Protein AF-A0ABC8SS95-F1 (afdb_monomer_lite)

InterPro domains:
  IPR004871 RSE1/DDB1/CPSF1, C-terminal [PF03178] (1-60)
  IPR050358 RSE1/DDB1/CPSF1 [PTHR10644] (1-82)

Secondary structure (DSSP, 8-state):
-------PPPS-HHHHHHHHHHHHHHHHHS--TTS--HHHHHTSSS---S---HHHHTTGGGS-HHHHHHHHHHTTS-HHHHHHHHHHHHTTT-

Organism: NCBI:txid185542

Structure (mmCIF, N/CA/C/O backbone):
data_AF-A0ABC8SS95-F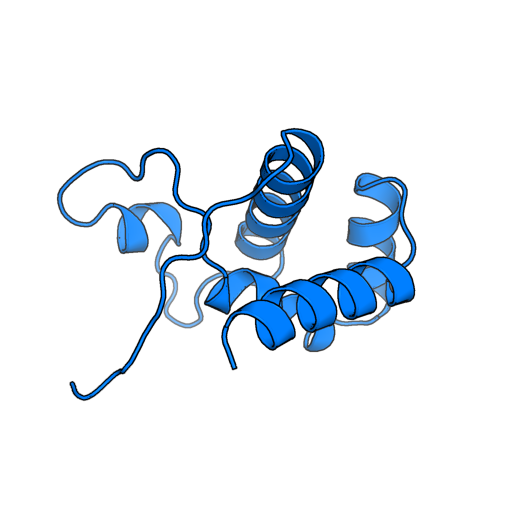1
#
_entry.id   AF-A0ABC8SS95-F1
#
loop_
_atom_site.group_PDB
_atom_site.id
_atom_site.type_symbol
_atom_site.label_atom_id
_atom_site.label_alt_id
_atom_site.label_comp_id
_atom_site.label_asym_id
_atom_site.label_entity_id
_atom_site.label_seq_id
_atom_site.pdbx_PDB_ins_code
_atom_site.Cartn_x
_atom_site.Cartn_y
_atom_site.Cartn_z
_atom_site.occupancy
_atom_site.B_iso_or_equiv
_atom_site.auth_seq_id
_atom_site.auth_comp_id
_atom_site.auth_asym_id
_atom_site.auth_atom_id
_atom_site.pdbx_PDB_model_num
ATOM 1 N N . MET A 1 1 ? 20.907 7.288 -5.977 1.00 74.75 1 MET A N 1
ATOM 2 C CA . MET A 1 1 ? 21.316 6.325 -4.930 1.00 74.75 1 MET A CA 1
ATOM 3 C C . MET A 1 1 ? 21.787 7.123 -3.728 1.00 74.75 1 MET A C 1
ATOM 5 O O . MET A 1 1 ? 22.467 8.117 -3.935 1.00 74.75 1 MET A O 1
ATOM 9 N N . GLY A 1 2 ? 21.342 6.754 -2.529 1.00 95.75 2 GLY A N 1
ATOM 10 C CA . GLY A 1 2 ? 21.363 7.606 -1.326 1.00 95.75 2 GLY A CA 1
ATOM 11 C C . GLY A 1 2 ? 20.059 7.537 -0.516 1.00 95.75 2 GLY A C 1
ATOM 12 O O . GLY A 1 2 ? 19.842 8.356 0.366 1.00 95.75 2 GLY A O 1
ATOM 13 N N . SER A 1 3 ? 19.175 6.590 -0.847 1.00 94.31 3 SER A N 1
ATOM 14 C CA . SER A 1 3 ? 17.936 6.328 -0.120 1.00 94.31 3 SER A CA 1
ATOM 15 C C . SER A 1 3 ? 18.233 5.701 1.240 1.00 94.31 3 SER A C 1
ATOM 17 O O . SER A 1 3 ? 18.983 4.726 1.315 1.00 94.31 3 SER A O 1
ATOM 19 N N . LEU A 1 4 ? 17.591 6.221 2.281 1.00 93.31 4 LEU A N 1
ATOM 20 C CA . LEU A 1 4 ? 17.425 5.547 3.564 1.00 93.31 4 LEU A CA 1
ATOM 21 C C . LEU A 1 4 ? 16.007 4.982 3.597 1.00 93.31 4 LEU A C 1
ATOM 23 O O . LEU A 1 4 ? 15.057 5.704 3.312 1.00 93.31 4 LEU A O 1
ATOM 27 N N . GLY A 1 5 ? 15.885 3.695 3.896 1.00 93.12 5 GLY A N 1
ATOM 28 C CA . GLY A 1 5 ? 14.603 3.005 3.994 1.00 93.12 5 GLY A CA 1
ATOM 29 C C . GLY A 1 5 ? 14.565 2.121 5.232 1.00 93.12 5 GLY A C 1
ATOM 30 O O . GLY A 1 5 ? 15.604 1.847 5.837 1.00 93.12 5 GLY A O 1
ATOM 31 N N . ALA A 1 6 ? 13.369 1.666 5.589 1.00 95.06 6 ALA A N 1
ATOM 32 C CA . ALA A 1 6 ? 13.135 0.794 6.731 1.00 95.06 6 ALA A CA 1
ATOM 33 C C . ALA A 1 6 ? 12.254 -0.393 6.331 1.00 95.06 6 ALA A C 1
ATOM 35 O O . ALA A 1 6 ? 11.415 -0.287 5.439 1.00 95.06 6 ALA A O 1
ATOM 36 N N . LEU A 1 7 ? 12.435 -1.517 7.024 1.00 96.44 7 LEU A N 1
ATOM 37 C CA . LEU A 1 7 ? 11.492 -2.630 7.013 1.00 96.44 7 LEU A CA 1
ATOM 38 C C . LEU A 1 7 ? 10.794 -2.656 8.367 1.00 96.44 7 LEU A C 1
ATOM 40 O O . LEU A 1 7 ? 11.448 -2.816 9.398 1.00 96.44 7 LEU A O 1
ATOM 44 N N . LEU A 1 8 ? 9.475 -2.497 8.354 1.00 96.00 8 LEU A N 1
ATOM 45 C CA . LEU A 1 8 ? 8.651 -2.586 9.549 1.00 96.00 8 LEU A CA 1
ATOM 46 C C . LEU A 1 8 ? 7.957 -3.946 9.585 1.00 96.00 8 LEU A C 1
ATOM 48 O O . LEU A 1 8 ? 7.220 -4.302 8.669 1.00 96.00 8 LEU A O 1
ATOM 52 N N . ALA A 1 9 ? 8.168 -4.695 10.664 1.00 96.56 9 ALA A N 1
ATOM 53 C CA . ALA A 1 9 ? 7.430 -5.927 10.900 1.00 96.56 9 ALA A CA 1
ATOM 54 C C . ALA A 1 9 ? 6.010 -5.609 11.391 1.00 96.56 9 ALA A C 1
ATOM 56 O O . ALA A 1 9 ? 5.835 -4.905 12.390 1.00 96.56 9 ALA A O 1
ATOM 57 N N . PHE A 1 10 ? 4.997 -6.159 10.720 1.00 96.31 10 PHE A N 1
ATOM 58 C CA . PHE A 1 10 ? 3.623 -6.095 11.210 1.00 96.31 10 PHE A CA 1
ATOM 59 C C . PHE A 1 10 ? 3.435 -6.987 12.437 1.00 96.31 10 PHE A C 1
ATOM 61 O O . PHE A 1 10 ? 3.966 -8.094 12.518 1.00 96.31 10 PHE A O 1
ATOM 68 N N . THR A 1 11 ? 2.649 -6.498 13.395 1.00 93.56 11 THR A N 1
ATOM 69 C CA . THR A 1 11 ? 2.364 -7.195 14.658 1.00 93.56 11 THR A CA 1
ATOM 70 C C . THR A 1 11 ? 1.064 -7.991 14.624 1.00 93.56 11 THR A C 1
ATOM 72 O O . THR A 1 11 ? 0.816 -8.780 15.531 1.00 93.56 11 THR A O 1
ATOM 75 N N . SER A 1 12 ? 0.222 -7.785 13.609 1.00 96.38 12 SER A N 1
ATOM 76 C CA . SER A 1 12 ? -1.047 -8.490 13.443 1.00 96.38 12 SER A CA 1
ATOM 77 C C . SER A 1 12 ? -1.196 -9.017 12.018 1.00 96.38 12 SER A C 1
ATOM 79 O O . SER A 1 12 ? -0.690 -8.422 11.064 1.00 96.38 12 SER A O 1
ATOM 81 N N . ARG A 1 13 ? -1.897 -10.147 11.875 1.00 96.94 13 ARG A N 1
ATOM 82 C CA . ARG A 1 13 ? -2.228 -10.699 10.558 1.00 96.94 13 ARG A CA 1
ATOM 83 C C . ARG A 1 13 ? -3.199 -9.788 9.806 1.00 96.94 13 ARG A C 1
ATOM 85 O O . ARG A 1 13 ? -3.019 -9.588 8.613 1.00 96.94 13 ARG A O 1
ATOM 92 N N . ASP A 1 14 ? -4.128 -9.171 10.527 1.00 97.06 14 ASP A N 1
ATOM 93 C CA . ASP A 1 14 ? -5.091 -8.219 9.975 1.00 97.06 14 ASP A CA 1
ATOM 94 C C . ASP A 1 14 ? -4.402 -7.014 9.316 1.00 97.06 14 ASP A C 1
ATOM 96 O O . ASP A 1 14 ? -4.870 -6.521 8.293 1.00 97.06 14 ASP A O 1
ATOM 100 N N . ASP A 1 15 ? -3.273 -6.541 9.860 1.00 96.69 15 ASP A N 1
ATOM 101 C CA . ASP A 1 15 ? -2.479 -5.489 9.217 1.00 96.69 15 ASP A CA 1
ATOM 102 C C . ASP A 1 15 ? -1.826 -5.987 7.928 1.00 96.69 15 ASP A C 1
ATOM 104 O O . ASP A 1 15 ? -1.879 -5.287 6.920 1.00 96.69 15 ASP A O 1
ATOM 108 N N . VAL A 1 16 ? -1.257 -7.197 7.936 1.00 97.94 16 VAL A N 1
ATOM 109 C CA . VAL A 1 16 ? -0.677 -7.807 6.729 1.00 97.94 16 VAL A CA 1
ATOM 110 C C . VAL A 1 16 ? -1.734 -7.914 5.638 1.00 97.94 16 VAL A C 1
ATOM 112 O O . VAL A 1 16 ? -1.496 -7.475 4.514 1.00 97.94 16 VAL A O 1
ATOM 115 N N . ASP A 1 17 ? -2.904 -8.459 5.963 1.00 98.06 17 ASP A N 1
ATOM 116 C CA . ASP A 1 17 ? -3.976 -8.647 4.994 1.00 98.06 17 ASP A CA 1
ATOM 117 C C . ASP A 1 17 ? -4.509 -7.283 4.515 1.00 98.06 17 ASP A C 1
ATOM 119 O O . ASP A 1 17 ? -4.630 -7.077 3.310 1.00 98.06 17 ASP A O 1
ATOM 123 N N . PHE A 1 18 ? -4.722 -6.306 5.405 1.00 98.38 18 PHE A N 1
ATOM 124 C CA . PHE A 1 18 ? -5.133 -4.947 5.023 1.00 98.38 18 PHE A CA 1
ATOM 125 C C . PHE A 1 18 ? -4.151 -4.288 4.040 1.00 98.38 18 PHE A C 1
ATOM 127 O O . PHE A 1 18 ? -4.557 -3.830 2.972 1.00 98.38 18 PHE A O 1
ATOM 134 N N . PHE A 1 19 ? -2.859 -4.250 4.378 1.00 98.50 19 PHE A N 1
ATOM 135 C CA . PHE A 1 19 ? -1.850 -3.597 3.543 1.00 98.50 19 PHE A CA 1
ATOM 136 C C . PHE A 1 19 ? -1.616 -4.351 2.227 1.00 98.50 19 PHE A C 1
ATOM 138 O O . PHE A 1 19 ? -1.380 -3.714 1.203 1.00 98.50 19 PHE A O 1
ATOM 145 N N . SER A 1 20 ? -1.751 -5.682 2.222 1.00 98.25 20 SER A N 1
ATOM 146 C CA . SER A 1 20 ? -1.623 -6.488 1.000 1.00 98.25 20 SER A CA 1
ATOM 147 C C . SER A 1 20 ? -2.749 -6.177 0.012 1.00 98.25 20 SER A C 1
ATOM 149 O O . SER A 1 20 ? -2.504 -6.027 -1.186 1.00 98.25 20 SER A O 1
ATOM 151 N N . HIS A 1 21 ? -3.986 -6.042 0.502 1.00 98.38 21 HIS A N 1
ATOM 152 C CA . HIS A 1 21 ? -5.116 -5.673 -0.352 1.00 98.38 21 HIS A CA 1
ATOM 153 C C . HIS A 1 21 ? -5.019 -4.213 -0.808 1.00 98.38 21 HIS A C 1
ATOM 155 O O . HIS A 1 21 ? -5.231 -3.936 -1.987 1.00 98.38 21 HIS A O 1
ATOM 161 N N . LEU A 1 22 ? -4.615 -3.285 0.068 1.00 98.69 22 LEU A N 1
ATOM 162 C CA . LEU A 1 22 ? -4.397 -1.888 -0.319 1.00 98.69 22 LEU A CA 1
ATOM 163 C C . LEU A 1 22 ? -3.350 -1.758 -1.440 1.00 98.69 22 LEU A C 1
ATOM 165 O O . LEU A 1 22 ? -3.594 -1.066 -2.430 1.00 98.69 22 LEU A O 1
ATOM 169 N N . GLU A 1 23 ? -2.217 -2.459 -1.324 1.00 98.69 23 GLU A N 1
ATOM 170 C CA . GLU A 1 23 ? -1.196 -2.518 -2.375 1.00 98.69 23 GLU A CA 1
ATOM 171 C C . GLU A 1 23 ? -1.776 -3.086 -3.678 1.00 98.69 23 GLU A C 1
ATOM 173 O O . GLU A 1 23 ? -1.557 -2.524 -4.752 1.00 98.69 23 GLU A O 1
ATOM 178 N N . MET A 1 24 ? -2.559 -4.167 -3.599 1.00 98.25 24 MET A N 1
ATOM 179 C CA . MET A 1 24 ? -3.214 -4.763 -4.764 1.00 98.25 24 MET A CA 1
ATOM 180 C C . MET A 1 24 ? -4.115 -3.761 -5.501 1.00 98.25 24 MET A C 1
ATOM 182 O O . MET A 1 24 ? -4.026 -3.680 -6.729 1.00 98.25 24 MET A O 1
ATOM 186 N N . HIS A 1 25 ? -4.938 -2.986 -4.787 1.00 98.44 25 HIS A N 1
ATOM 187 C CA . HIS A 1 25 ? -5.777 -1.955 -5.406 1.00 98.44 25 HIS A CA 1
ATOM 188 C C . HIS A 1 25 ? -4.927 -0.856 -6.048 1.00 98.44 25 HIS A C 1
ATOM 190 O O . HIS A 1 25 ? -5.152 -0.497 -7.204 1.00 98.44 25 HIS A O 1
ATOM 196 N N . LEU A 1 26 ? -3.898 -0.361 -5.355 1.00 98.19 26 LEU A N 1
ATOM 197 C CA . LEU A 1 26 ? -3.052 0.715 -5.878 1.00 98.19 26 LEU A CA 1
ATOM 198 C C . LEU A 1 26 ? -2.229 0.301 -7.092 1.00 98.19 26 LEU A C 1
ATOM 200 O O . LEU A 1 26 ? -2.004 1.114 -7.981 1.00 98.19 26 LEU A O 1
ATOM 204 N N . ARG A 1 27 ? -1.842 -0.969 -7.199 1.00 97.44 27 ARG A N 1
ATOM 205 C CA . ARG A 1 27 ? -1.191 -1.479 -8.411 1.00 97.44 27 ARG A CA 1
ATOM 206 C C . ARG A 1 27 ? -2.076 -1.369 -9.654 1.00 97.44 27 ARG A C 1
ATOM 208 O O . ARG A 1 27 ? -1.543 -1.205 -10.748 1.00 97.44 27 ARG A O 1
ATOM 215 N N . GLN A 1 28 ? -3.392 -1.501 -9.494 1.00 96.12 28 GLN A N 1
ATOM 216 C CA . GLN A 1 28 ? -4.357 -1.423 -10.594 1.00 96.12 28 GLN A CA 1
ATOM 217 C C . GLN A 1 28 ? -4.755 0.024 -10.885 1.00 96.12 28 GLN A C 1
ATOM 219 O O . GLN A 1 28 ? -4.789 0.442 -12.039 1.00 96.12 28 GLN A O 1
ATOM 224 N N . GLU A 1 29 ? -5.031 0.780 -9.828 1.00 96.56 29 GLU A N 1
ATOM 225 C CA . GLU A 1 29 ? -5.639 2.107 -9.903 1.00 96.56 29 GLU A CA 1
ATOM 226 C C . GLU A 1 29 ? -4.595 3.239 -9.992 1.00 96.56 29 GLU A C 1
ATOM 228 O O . GLU A 1 29 ? -4.897 4.344 -10.442 1.00 96.56 29 GLU A O 1
ATOM 233 N N . HIS A 1 30 ? -3.343 2.963 -9.613 1.00 95.44 30 HIS A N 1
ATOM 234 C CA . HIS A 1 30 ? -2.205 3.881 -9.701 1.00 95.44 30 HIS A CA 1
ATOM 235 C C . HIS A 1 30 ? -0.937 3.162 -10.217 1.00 95.44 30 HIS A C 1
ATOM 237 O O . HIS A 1 30 ? 0.061 3.021 -9.497 1.00 95.44 30 HIS A O 1
ATOM 243 N N . PRO A 1 31 ? -0.953 2.666 -11.470 1.00 95.56 31 PRO A N 1
ATOM 244 C CA . PRO A 1 31 ? 0.159 1.902 -12.021 1.00 95.56 31 PRO A CA 1
ATOM 245 C C . PRO A 1 31 ? 1.433 2.757 -12.159 1.00 95.56 31 PRO A C 1
ATOM 247 O O . PRO A 1 31 ? 1.356 3.981 -12.312 1.00 95.56 31 PRO A O 1
ATOM 250 N N . PRO A 1 32 ? 2.630 2.139 -12.173 1.00 96.50 32 PRO A N 1
ATOM 251 C CA . PRO A 1 32 ? 3.880 2.867 -12.360 1.00 96.50 32 PRO A CA 1
ATOM 252 C C . PRO A 1 32 ? 3.888 3.725 -13.635 1.00 96.50 32 PRO A C 1
ATOM 254 O O . PRO A 1 32 ? 3.640 3.233 -14.736 1.00 96.50 32 PRO A O 1
ATOM 257 N N . LEU A 1 33 ? 4.269 4.999 -13.490 1.00 95.81 33 LEU A N 1
ATOM 258 C CA . LEU A 1 33 ? 4.177 6.036 -14.531 1.00 95.81 33 LEU A CA 1
ATOM 259 C C . LEU A 1 33 ? 4.786 5.639 -15.887 1.00 95.81 33 LEU A C 1
ATOM 261 O O . LEU A 1 33 ? 4.263 5.989 -16.939 1.00 95.81 33 LEU A O 1
ATOM 265 N N . CYS A 1 34 ? 5.897 4.904 -15.872 1.00 96.81 34 CYS A N 1
ATOM 266 C CA . CYS A 1 34 ? 6.624 4.524 -17.085 1.00 96.81 34 CYS A CA 1
ATOM 267 C C . CYS A 1 34 ? 6.171 3.174 -17.671 1.00 96.81 34 CYS A C 1
ATOM 269 O O . CYS A 1 34 ? 6.952 2.520 -18.362 1.00 96.81 34 CYS A O 1
ATOM 271 N N . GLY A 1 35 ? 4.957 2.715 -17.351 1.00 94.12 35 GLY A N 1
ATOM 272 C CA . GLY A 1 35 ? 4.369 1.491 -17.906 1.00 94.12 35 GLY A CA 1
ATOM 273 C C . GLY A 1 35 ? 5.018 0.191 -17.424 1.00 94.12 35 GLY A C 1
ATOM 274 O O . GLY A 1 35 ? 4.820 -0.857 -18.035 1.00 94.12 35 GLY A O 1
ATOM 275 N N . ARG A 1 36 ? 5.817 0.235 -16.350 1.00 95.50 36 ARG A N 1
ATOM 276 C CA . ARG A 1 36 ? 6.338 -0.984 -15.716 1.00 95.50 36 ARG A CA 1
ATOM 277 C C . ARG A 1 36 ? 5.235 -1.663 -14.918 1.00 95.50 36 ARG A C 1
ATOM 279 O O . ARG A 1 36 ? 4.491 -0.990 -14.217 1.00 95.50 36 ARG A O 1
ATOM 286 N N . ASP A 1 37 ? 5.208 -2.991 -14.941 1.00 96.94 37 ASP A N 1
ATOM 287 C CA . ASP A 1 37 ? 4.449 -3.742 -13.946 1.00 96.94 37 ASP A CA 1
ATOM 288 C C . ASP A 1 37 ? 5.145 -3.634 -12.581 1.00 96.94 37 ASP A C 1
ATOM 290 O O . ASP A 1 37 ? 6.360 -3.835 -12.461 1.00 96.94 37 ASP A O 1
ATOM 294 N N . HIS A 1 38 ? 4.375 -3.282 -11.552 1.00 98.12 38 HIS A N 1
ATOM 295 C CA . HIS A 1 38 ? 4.901 -3.063 -10.205 1.00 98.12 38 HIS A CA 1
ATOM 296 C C . HIS A 1 38 ? 5.511 -4.340 -9.612 1.00 98.12 38 HIS A C 1
ATOM 298 O O . HIS A 1 38 ? 6.615 -4.284 -9.064 1.00 98.12 38 HIS A O 1
ATOM 304 N N . MET A 1 39 ? 4.874 -5.503 -9.806 1.00 97.19 39 MET A N 1
ATOM 305 C CA . MET A 1 39 ? 5.409 -6.752 -9.261 1.00 97.19 39 MET A CA 1
ATOM 306 C C . MET A 1 39 ? 6.650 -7.211 -9.985 1.00 97.19 39 MET A C 1
ATOM 308 O O . MET A 1 39 ? 7.571 -7.688 -9.330 1.00 97.19 39 MET A O 1
ATOM 312 N N . ALA A 1 40 ? 6.702 -7.049 -11.304 1.00 97.44 40 ALA A N 1
ATOM 313 C CA . ALA A 1 40 ? 7.904 -7.313 -12.078 1.00 97.44 40 ALA A CA 1
ATOM 314 C C . ALA A 1 40 ? 9.056 -6.402 -11.626 1.00 97.44 40 ALA A C 1
ATOM 316 O O . ALA A 1 40 ? 10.190 -6.861 -11.508 1.00 97.44 40 ALA A O 1
ATOM 317 N N . TYR A 1 41 ? 8.772 -5.132 -11.312 1.00 97.75 41 TYR A N 1
ATOM 318 C CA . TYR A 1 41 ? 9.776 -4.208 -10.786 1.00 97.75 41 TYR A CA 1
ATOM 319 C C . TYR A 1 41 ? 10.295 -4.626 -9.404 1.00 97.75 41 TYR A C 1
ATOM 321 O O . TYR A 1 41 ? 11.509 -4.698 -9.205 1.00 97.75 41 TYR A O 1
ATOM 329 N N . ARG A 1 42 ? 9.400 -4.937 -8.458 1.00 98.25 42 ARG A N 1
ATOM 330 C CA . ARG A 1 42 ? 9.791 -5.390 -7.112 1.00 98.25 42 ARG A CA 1
ATOM 331 C C . ARG A 1 42 ? 10.375 -6.810 -7.111 1.00 98.25 42 ARG A C 1
ATOM 333 O O . ARG A 1 42 ? 11.171 -7.129 -6.234 1.00 98.25 42 ARG A O 1
ATOM 340 N N . SER A 1 43 ? 10.067 -7.615 -8.128 1.00 98.19 43 SER A N 1
ATOM 341 C CA . SER A 1 43 ? 10.574 -8.980 -8.332 1.00 98.19 43 SER A CA 1
ATOM 342 C C . SER A 1 43 ? 11.666 -9.072 -9.404 1.00 98.19 43 SER A C 1
ATOM 344 O O . SER A 1 43 ? 11.758 -10.078 -10.106 1.00 98.19 43 SER A O 1
ATOM 346 N N . ALA A 1 44 ? 12.493 -8.032 -9.561 1.00 97.69 44 ALA A N 1
ATOM 347 C CA . ALA A 1 44 ? 13.443 -7.925 -10.675 1.00 97.69 44 ALA A CA 1
ATOM 348 C C . ALA A 1 44 ? 14.383 -9.138 -10.841 1.00 97.69 44 ALA A C 1
ATOM 350 O O . ALA A 1 44 ? 14.798 -9.440 -11.958 1.00 97.69 44 ALA A O 1
ATOM 351 N N . TYR A 1 45 ? 14.712 -9.826 -9.742 1.00 97.75 45 TYR A N 1
ATOM 352 C CA . TYR A 1 45 ? 15.567 -11.022 -9.745 1.00 97.75 45 TYR A CA 1
ATOM 353 C C . TYR A 1 45 ? 14.913 -12.236 -9.080 1.00 97.75 45 TYR A C 1
ATOM 355 O O . TYR A 1 45 ? 15.071 -13.356 -9.556 1.00 97.75 45 TYR A O 1
ATOM 363 N N . PHE A 1 46 ? 14.176 -12.021 -7.989 1.00 98.44 46 PHE A N 1
ATOM 364 C CA . PHE A 1 46 ? 13.453 -13.062 -7.263 1.00 98.44 46 PHE A CA 1
ATOM 365 C C . PHE A 1 46 ? 12.016 -12.607 -7.026 1.00 98.44 46 PHE A C 1
ATOM 367 O O . PHE A 1 46 ? 11.817 -11.413 -6.798 1.00 98.44 46 PHE A O 1
ATOM 374 N N . PRO A 1 47 ? 11.029 -13.520 -7.032 1.00 98.38 47 PRO A N 1
ATOM 375 C CA . PRO A 1 47 ? 9.664 -13.186 -6.646 1.00 98.38 47 PRO A CA 1
ATOM 376 C C . PRO A 1 47 ? 9.624 -12.540 -5.260 1.00 98.38 47 PRO A C 1
ATOM 378 O O . PRO A 1 47 ? 10.224 -13.065 -4.317 1.00 98.38 47 PRO A O 1
ATOM 381 N N . VAL A 1 48 ? 8.909 -11.420 -5.138 1.00 97.88 48 VAL A N 1
ATOM 382 C CA . VAL A 1 48 ? 8.606 -10.817 -3.833 1.00 97.88 48 VAL A CA 1
ATOM 383 C C . VAL A 1 48 ? 7.942 -11.858 -2.938 1.00 97.88 48 VAL A C 1
ATOM 385 O O . VAL A 1 48 ? 7.063 -12.607 -3.370 1.00 97.88 48 VAL A O 1
ATOM 388 N N . LYS A 1 49 ? 8.366 -11.890 -1.677 1.00 97.94 49 LYS A N 1
ATOM 389 C CA . LYS A 1 49 ? 7.824 -12.777 -0.657 1.00 97.94 49 LYS A CA 1
ATOM 390 C C . LYS A 1 49 ? 7.764 -12.036 0.672 1.00 97.94 49 LYS A C 1
ATOM 392 O O . LYS A 1 49 ? 8.787 -11.525 1.116 1.00 97.94 49 LYS A O 1
ATOM 397 N N . ASP A 1 50 ? 6.581 -12.010 1.282 1.00 97.06 50 ASP A N 1
ATOM 398 C CA . ASP A 1 50 ? 6.322 -11.459 2.620 1.00 97.06 50 ASP A CA 1
ATOM 399 C C . ASP A 1 50 ? 6.769 -9.990 2.810 1.00 97.06 50 ASP A C 1
ATOM 401 O O . ASP A 1 50 ? 7.154 -9.581 3.904 1.00 97.06 50 ASP A O 1
ATOM 405 N N . VAL A 1 51 ? 6.716 -9.182 1.742 1.00 98.19 51 VAL A N 1
ATOM 406 C CA . VAL A 1 51 ? 7.015 -7.740 1.760 1.00 98.19 51 VAL A CA 1
ATOM 407 C C . VAL A 1 51 ? 5.929 -6.996 0.992 1.00 98.19 51 VAL A C 1
ATOM 409 O O . VAL A 1 51 ? 5.556 -7.424 -0.096 1.00 98.19 51 VAL A O 1
ATOM 412 N N . ILE A 1 52 ? 5.468 -5.881 1.560 1.00 98.50 52 ILE A N 1
ATOM 413 C CA . ILE A 1 52 ? 4.474 -4.974 0.975 1.00 98.50 52 ILE A CA 1
ATOM 414 C C . ILE A 1 52 ? 5.159 -3.634 0.700 1.00 98.50 52 ILE A C 1
ATOM 416 O O . ILE A 1 52 ? 5.923 -3.143 1.538 1.00 98.50 52 ILE A O 1
ATOM 420 N N . ASP A 1 53 ? 4.905 -3.038 -0.462 1.00 98.38 53 ASP A N 1
ATOM 421 C CA . ASP A 1 53 ? 5.462 -1.744 -0.842 1.00 98.38 53 ASP A CA 1
ATOM 422 C C . ASP A 1 53 ? 4.732 -0.579 -0.154 1.00 98.38 53 ASP A C 1
ATOM 424 O O . ASP A 1 53 ? 3.704 -0.080 -0.625 1.00 98.38 53 ASP A O 1
ATOM 428 N N . GLY A 1 54 ? 5.290 -0.126 0.971 1.00 97.38 54 GLY A N 1
ATOM 429 C CA . GLY A 1 54 ? 4.795 1.037 1.707 1.00 97.38 54 GLY A CA 1
ATOM 430 C C . GLY A 1 54 ? 4.791 2.325 0.878 1.00 97.38 54 GLY A C 1
ATOM 431 O O . GLY A 1 54 ? 3.827 3.081 0.960 1.00 97.38 54 GLY A O 1
ATOM 432 N N . ASP A 1 55 ? 5.791 2.534 0.012 1.00 97.19 55 ASP A N 1
ATOM 433 C CA . ASP A 1 55 ? 5.882 3.735 -0.836 1.00 97.19 55 ASP A CA 1
ATOM 434 C C . ASP A 1 55 ? 4.742 3.785 -1.863 1.00 97.19 55 ASP A C 1
ATOM 436 O O . ASP A 1 55 ? 4.293 4.864 -2.260 1.00 97.19 55 ASP A O 1
ATOM 440 N N . LEU A 1 56 ? 4.279 2.617 -2.326 1.00 98.19 56 LEU A N 1
ATOM 441 C CA . LEU A 1 56 ? 3.084 2.536 -3.159 1.00 98.19 56 LEU A CA 1
ATOM 442 C C . LEU A 1 56 ? 1.838 2.825 -2.320 1.00 98.19 56 LEU A C 1
ATOM 444 O O . LEU A 1 56 ? 1.03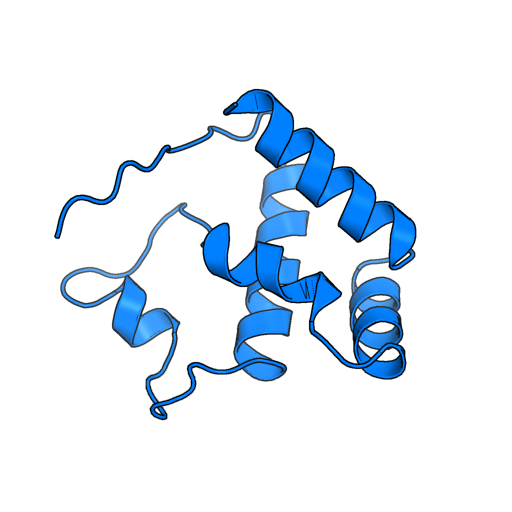6 3.659 -2.722 1.00 98.19 56 LEU A O 1
ATOM 448 N N . CYS A 1 57 ? 1.697 2.193 -1.149 1.00 98.25 57 CYS A N 1
ATOM 449 C CA . CYS A 1 57 ? 0.550 2.391 -0.254 1.00 98.25 57 CYS A CA 1
ATOM 450 C C . CYS A 1 57 ? 0.347 3.861 0.151 1.00 98.25 57 CYS A C 1
ATOM 452 O O . CYS A 1 57 ? -0.785 4.347 0.189 1.00 98.25 57 CYS A O 1
ATOM 454 N N . GLU A 1 58 ? 1.434 4.595 0.389 1.00 97.25 58 GLU A N 1
ATOM 455 C CA . GLU A 1 58 ? 1.407 6.023 0.724 1.00 97.25 58 GLU A CA 1
ATOM 456 C C . GLU A 1 58 ? 0.938 6.931 -0.428 1.00 97.25 58 GLU A C 1
ATOM 458 O O . GLU A 1 58 ? 0.697 8.117 -0.203 1.00 97.25 58 GLU A O 1
ATOM 463 N N . GLN A 1 59 ? 0.735 6.401 -1.639 1.00 98.12 59 GLN A N 1
ATOM 464 C CA . GLN A 1 59 ? 0.133 7.133 -2.763 1.00 98.12 59 GLN A CA 1
ATOM 465 C C . GLN A 1 59 ? -1.399 7.125 -2.724 1.00 98.12 59 GLN A C 1
ATOM 467 O O . GLN A 1 59 ? -2.027 7.871 -3.465 1.00 98.12 59 GLN A O 1
ATOM 472 N N . PHE A 1 60 ? -2.040 6.372 -1.824 1.00 98.62 60 PHE A N 1
ATOM 473 C CA . PHE A 1 60 ? -3.497 6.423 -1.649 1.00 98.62 60 PHE A CA 1
ATOM 474 C C . PHE A 1 60 ? -4.103 7.849 -1.585 1.00 98.62 60 PHE A C 1
ATOM 476 O O . PHE A 1 60 ? -5.107 8.088 -2.261 1.00 98.62 60 PHE A O 1
ATOM 483 N N . PRO A 1 61 ? -3.518 8.834 -0.864 1.00 98.00 61 PRO A N 1
ATOM 484 C CA . PRO A 1 61 ? -4.067 10.187 -0.792 1.00 98.00 61 PRO A CA 1
ATOM 485 C C . PRO A 1 61 ? -4.015 10.957 -2.122 1.00 98.00 61 PRO A C 1
ATOM 487 O O . PRO A 1 61 ? -4.709 11.965 -2.252 1.00 98.00 61 PRO A O 1
ATOM 490 N N . THR A 1 62 ? -3.192 10.535 -3.093 1.00 97.38 62 THR A N 1
ATOM 491 C CA . THR A 1 62 ? -3.064 11.208 -4.401 1.00 97.38 62 THR A CA 1
ATOM 492 C C . THR A 1 62 ? -4.133 10.766 -5.397 1.00 97.38 62 THR A C 1
ATOM 494 O O . THR A 1 62 ? -4.302 11.404 -6.438 1.00 97.38 62 THR A O 1
ATOM 497 N N . LEU A 1 63 ? -4.877 9.702 -5.083 1.00 98.00 63 LEU A N 1
ATOM 498 C CA . LEU A 1 63 ? -5.984 9.233 -5.904 1.00 98.00 63 LEU A CA 1
ATOM 499 C C . LEU A 1 63 ? -7.148 10.237 -5.919 1.00 98.00 63 LEU A C 1
ATOM 501 O O . LEU A 1 63 ? -7.387 10.919 -4.919 1.00 98.00 63 LEU A O 1
ATOM 505 N N . PRO A 1 64 ? -7.956 10.275 -6.993 1.00 98.19 64 PRO A N 1
ATOM 506 C CA . PRO A 1 64 ? -9.251 10.949 -6.969 1.00 98.19 64 PRO A CA 1
ATOM 507 C C . PRO A 1 64 ? -10.134 10.435 -5.822 1.00 98.19 64 PRO A C 1
ATOM 509 O O . PRO A 1 64 ? -10.148 9.240 -5.529 1.00 98.19 64 PRO A O 1
ATOM 512 N N . LEU A 1 65 ? -10.916 11.321 -5.198 1.00 97.75 65 LEU A N 1
ATOM 513 C CA . LEU A 1 65 ? -11.719 10.981 -4.014 1.00 97.75 65 LEU A CA 1
ATOM 514 C C . LEU A 1 65 ? -12.704 9.826 -4.257 1.00 97.75 65 LEU A C 1
ATOM 516 O O . LEU A 1 65 ? -12.910 9.002 -3.370 1.00 97.75 65 LEU A O 1
ATOM 520 N N . ASP A 1 66 ? -13.293 9.743 -5.449 1.00 98.12 66 ASP A N 1
ATOM 521 C CA . ASP A 1 66 ? -14.209 8.652 -5.802 1.00 98.12 66 ASP A CA 1
ATOM 522 C C . ASP A 1 66 ? -13.501 7.295 -5.808 1.00 98.12 66 ASP A C 1
ATOM 524 O O . ASP A 1 66 ? -14.073 6.287 -5.399 1.00 98.12 66 ASP A O 1
ATOM 528 N N . LEU A 1 67 ? -12.226 7.281 -6.195 1.00 98.19 67 LEU A N 1
ATOM 529 C CA . LEU A 1 67 ? -11.418 6.074 -6.208 1.00 98.19 67 LEU A CA 1
ATOM 530 C C . LEU A 1 67 ? -10.939 5.692 -4.808 1.00 98.19 67 LEU A C 1
ATOM 532 O O . LEU A 1 67 ? -10.982 4.521 -4.445 1.00 98.19 67 LEU A O 1
ATOM 536 N N . GLN A 1 68 ? -10.575 6.685 -3.991 1.00 98.62 68 GLN A N 1
ATOM 537 C CA . GLN A 1 68 ? -10.315 6.464 -2.567 1.00 98.62 68 GLN A CA 1
ATOM 538 C C . GLN A 1 68 ? -11.529 5.834 -1.875 1.00 98.62 68 GLN A C 1
ATOM 540 O O . GLN A 1 68 ? -11.363 4.903 -1.095 1.00 98.62 68 GLN A O 1
ATOM 545 N N . ARG A 1 69 ? -12.745 6.319 -2.170 1.00 98.56 69 ARG A N 1
ATOM 546 C CA . ARG A 1 69 ? -13.998 5.764 -1.636 1.00 98.56 69 ARG A CA 1
ATOM 547 C C . ARG A 1 69 ? -14.230 4.334 -2.103 1.00 98.56 69 ARG A C 1
ATOM 549 O O . ARG A 1 69 ? -14.429 3.479 -1.256 1.00 98.56 69 ARG A O 1
ATOM 556 N N . LYS A 1 70 ? -14.114 4.065 -3.409 1.00 98.44 70 LYS A N 1
ATOM 557 C CA . LYS A 1 70 ? -14.252 2.710 -3.970 1.00 98.44 70 LYS A CA 1
ATOM 558 C C . LYS A 1 70 ? -13.320 1.711 -3.274 1.00 98.44 70 LYS A C 1
ATOM 560 O O . LYS A 1 70 ? -13.774 0.670 -2.821 1.00 98.44 70 LYS A O 1
ATOM 565 N N . ILE A 1 71 ? -12.034 2.043 -3.164 1.00 98.44 71 ILE A N 1
ATOM 566 C CA . ILE A 1 71 ?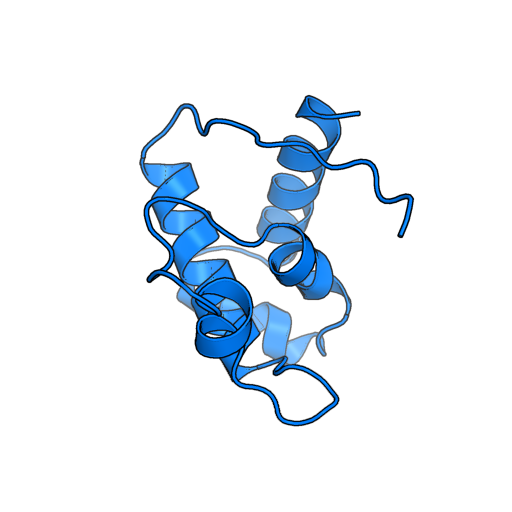 -11.043 1.175 -2.512 1.00 98.44 71 ILE A CA 1
ATOM 567 C C . ILE A 1 71 ? -11.355 1.022 -1.019 1.00 98.44 71 ILE A C 1
ATOM 569 O O . ILE A 1 71 ? -11.216 -0.065 -0.470 1.00 98.44 71 ILE A O 1
ATOM 573 N N . ALA A 1 72 ? -11.771 2.099 -0.350 1.00 98.44 72 ALA A N 1
ATOM 574 C CA . ALA A 1 72 ? -12.128 2.040 1.060 1.00 98.44 72 ALA A CA 1
ATOM 575 C C . ALA A 1 72 ? -13.340 1.132 1.311 1.00 98.44 72 ALA A C 1
ATOM 577 O O . ALA A 1 72 ? -13.276 0.300 2.212 1.00 98.44 72 ALA A O 1
ATOM 578 N N . ASP A 1 73 ? -14.377 1.229 0.478 1.00 98.25 73 ASP A N 1
ATOM 579 C CA . ASP A 1 73 ? -15.559 0.368 0.541 1.00 98.25 73 ASP A CA 1
ATOM 580 C C 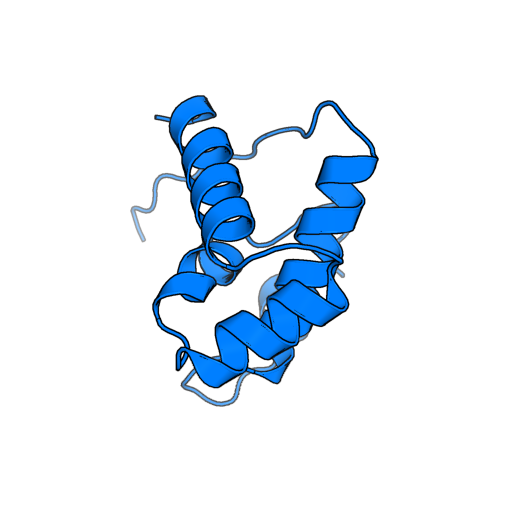. ASP A 1 73 ? -15.181 -1.110 0.318 1.00 98.25 73 ASP A C 1
ATOM 582 O O . ASP A 1 73 ? -15.633 -1.973 1.062 1.00 98.25 73 ASP A O 1
ATOM 586 N N . GLU A 1 74 ? -14.299 -1.409 -0.646 1.00 97.56 74 GLU A N 1
ATOM 587 C CA . GLU A 1 74 ? -13.787 -2.771 -0.902 1.00 97.56 74 GLU A CA 1
ATOM 588 C C . GLU A 1 74 ? -12.940 -3.332 0.259 1.00 97.56 74 GLU A C 1
ATOM 590 O O . GLU A 1 74 ? -12.811 -4.548 0.400 1.00 97.56 74 GLU A O 1
ATOM 595 N N . LEU A 1 75 ? -12.386 -2.459 1.106 1.00 97.56 75 LEU A N 1
ATOM 596 C CA . LEU A 1 75 ? -11.632 -2.813 2.312 1.00 97.56 75 LEU A CA 1
ATOM 597 C C . LEU A 1 75 ? -12.479 -2.768 3.597 1.00 97.56 75 LEU A C 1
ATOM 599 O O . LEU A 1 75 ? -11.914 -2.917 4.684 1.00 97.56 75 LEU A O 1
ATOM 603 N N . ASP A 1 76 ? -13.794 -2.538 3.498 1.00 97.50 76 ASP A N 1
ATOM 604 C CA . ASP A 1 76 ? -14.711 -2.323 4.627 1.00 97.50 76 ASP A CA 1
ATOM 605 C C . ASP A 1 76 ? -14.249 -1.187 5.569 1.00 97.50 76 ASP A C 1
ATOM 607 O O . ASP A 1 76 ? -14.266 -1.299 6.802 1.00 97.50 76 ASP A O 1
ATOM 611 N N . ARG A 1 77 ? -13.777 -0.080 4.984 1.00 97.94 77 ARG A N 1
ATOM 612 C CA . ARG A 1 77 ? -13.238 1.100 5.678 1.00 97.94 77 ARG A CA 1
ATOM 613 C C . ARG A 1 77 ? -13.744 2.398 5.066 1.00 97.94 77 ARG A C 1
ATOM 615 O O . ARG A 1 77 ? -14.358 2.446 4.011 1.00 97.94 77 ARG A O 1
ATOM 622 N N . THR A 1 78 ? -13.413 3.498 5.726 1.00 98.56 78 THR A N 1
ATOM 623 C CA . THR A 1 78 ? -13.502 4.847 5.163 1.00 98.56 78 THR A CA 1
ATOM 624 C C . THR A 1 78 ? -12.126 5.335 4.694 1.00 98.56 78 THR A C 1
ATOM 626 O O . THR A 1 78 ? -11.105 4.939 5.267 1.00 98.56 78 THR A O 1
ATOM 629 N N . PRO A 1 79 ? -12.049 6.266 3.721 1.00 98.62 79 PRO A N 1
ATOM 630 C CA . PRO A 1 79 ? -10.772 6.857 3.316 1.00 98.62 79 PRO A CA 1
ATOM 631 C C . PRO A 1 79 ? -9.997 7.461 4.495 1.00 98.62 79 PRO A C 1
ATOM 633 O O . PRO A 1 79 ? -8.781 7.324 4.579 1.00 98.62 79 PRO A O 1
ATOM 636 N N . ALA A 1 80 ? -10.701 8.072 5.454 1.00 98.50 80 ALA A N 1
ATOM 637 C CA . ALA A 1 80 ? -10.093 8.648 6.650 1.00 98.50 80 ALA A CA 1
ATOM 638 C C . ALA A 1 80 ? -9.422 7.594 7.551 1.00 98.50 80 ALA A C 1
ATOM 640 O O . ALA A 1 80 ? -8.351 7.852 8.096 1.00 98.50 80 ALA A O 1
ATOM 641 N N . GLU A 1 81 ? -10.012 6.404 7.695 1.00 98.56 81 GLU A N 1
ATOM 642 C CA . GLU A 1 81 ? -9.407 5.305 8.459 1.00 98.56 81 GLU A CA 1
ATOM 643 C C . GLU A 1 81 ? -8.158 4.751 7.775 1.00 98.56 81 GLU A C 1
ATOM 645 O O . GLU A 1 81 ? -7.174 4.467 8.457 1.00 98.56 81 GLU A O 1
ATOM 650 N N . ILE A 1 82 ? -8.169 4.643 6.441 1.00 98.62 82 ILE A N 1
ATOM 651 C CA . ILE A 1 82 ? -6.992 4.226 5.665 1.00 98.62 82 ILE A CA 1
ATOM 652 C C . ILE A 1 82 ? -5.858 5.234 5.857 1.00 98.62 82 ILE A C 1
ATOM 654 O O . ILE A 1 82 ? -4.749 4.845 6.218 1.00 98.62 82 ILE A O 1
ATOM 658 N N . LEU A 1 83 ? -6.143 6.530 5.692 1.00 98.50 83 LEU A N 1
ATOM 659 C CA . LEU A 1 83 ? -5.163 7.603 5.889 1.00 98.50 83 LEU A CA 1
ATOM 660 C C . LEU A 1 83 ? -4.577 7.590 7.302 1.00 98.50 83 LEU A C 1
ATOM 662 O O . LEU A 1 83 ? -3.360 7.661 7.469 1.00 98.50 83 LEU A O 1
ATOM 666 N N . LYS A 1 84 ? -5.434 7.437 8.315 1.00 98.38 84 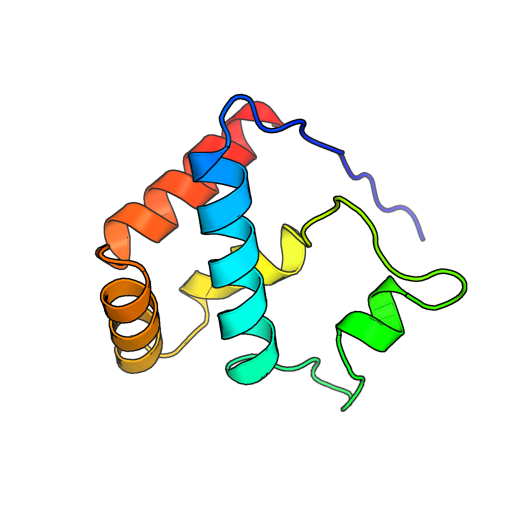LYS A N 1
ATOM 667 C CA . LYS A 1 84 ? -5.005 7.326 9.709 1.00 98.38 84 LYS A CA 1
ATOM 668 C C . LYS A 1 84 ? -4.088 6.119 9.921 1.00 98.38 84 LYS A C 1
ATOM 670 O O . LYS A 1 84 ? -3.053 6.248 10.565 1.00 98.38 84 LYS A O 1
ATOM 675 N N . LYS A 1 85 ? -4.433 4.957 9.360 1.00 97.69 85 LYS A N 1
ATOM 676 C CA . LYS A 1 85 ? -3.634 3.731 9.494 1.00 97.69 85 LYS A CA 1
ATOM 677 C C . LYS A 1 85 ? -2.276 3.832 8.789 1.00 97.69 85 LYS A C 1
ATOM 679 O O . LYS A 1 85 ? -1.280 3.355 9.331 1.00 97.69 85 LYS A O 1
ATOM 684 N N . LEU A 1 86 ? -2.219 4.483 7.622 1.00 97.81 86 LEU A N 1
ATOM 685 C CA . LEU A 1 86 ? -0.964 4.804 6.930 1.00 97.81 86 LEU A CA 1
ATOM 686 C C . LEU A 1 86 ? -0.063 5.687 7.805 1.00 97.81 86 LEU A C 1
ATOM 688 O O . LEU A 1 86 ? 1.110 5.377 8.007 1.00 97.81 86 LEU A O 1
ATOM 692 N N . GLU A 1 87 ? -0.627 6.747 8.384 1.00 97.19 87 GLU A N 1
ATOM 693 C CA . GLU A 1 87 ? 0.103 7.654 9.269 1.00 97.19 87 GLU A CA 1
ATOM 694 C C . GLU A 1 87 ? 0.600 6.961 10.548 1.00 97.19 87 GLU A C 1
ATOM 696 O O . GLU A 1 87 ? 1.756 7.138 10.934 1.00 97.19 87 GLU A O 1
ATOM 701 N N . GLU A 1 88 ? -0.226 6.127 11.184 1.00 95.75 88 GLU A N 1
ATOM 702 C CA . GLU A 1 88 ? 0.161 5.347 12.366 1.00 95.75 88 GLU A CA 1
ATOM 703 C C . GLU A 1 88 ? 1.335 4.400 12.087 1.00 95.75 88 GLU A C 1
ATOM 705 O O . GLU A 1 88 ? 2.211 4.239 12.937 1.00 95.75 88 GLU A O 1
ATOM 710 N N . VAL A 1 89 ? 1.372 3.774 10.907 1.00 95.19 89 VAL A N 1
ATOM 711 C CA . VAL A 1 89 ? 2.484 2.908 10.492 1.00 95.19 89 VAL A CA 1
ATOM 712 C C . VAL A 1 89 ? 3.750 3.722 10.240 1.00 95.19 89 VAL A C 1
ATOM 714 O O . VAL A 1 89 ? 4.810 3.360 10.751 1.00 95.19 89 VAL A O 1
ATOM 717 N N . ARG A 1 90 ? 3.641 4.852 9.536 1.00 93.81 90 ARG A N 1
ATOM 718 C CA . ARG A 1 90 ? 4.771 5.755 9.284 1.00 93.81 90 ARG A CA 1
ATOM 719 C C . ARG A 1 90 ? 5.385 6.281 10.585 1.00 93.81 90 ARG A C 1
ATOM 721 O O . ARG A 1 90 ? 6.603 6.277 10.740 1.00 93.81 90 ARG A O 1
ATOM 728 N N . ASN A 1 91 ? 4.553 6.655 11.554 1.00 95.06 91 ASN A N 1
ATOM 729 C CA . ASN A 1 91 ? 4.993 7.173 12.854 1.00 95.06 91 ASN A CA 1
ATOM 730 C C . ASN A 1 91 ? 5.6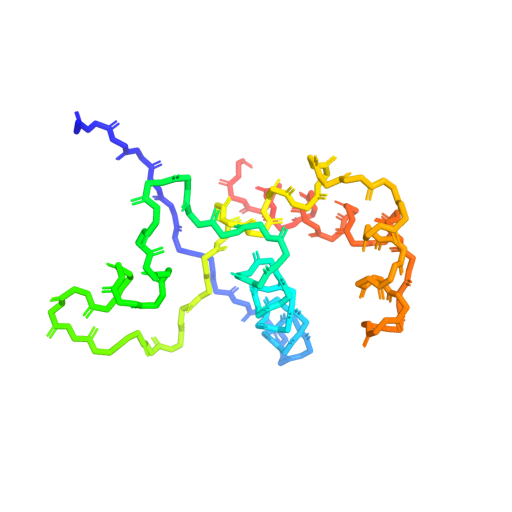68 6.115 13.750 1.00 95.06 91 ASN A C 1
ATOM 732 O O . ASN A 1 91 ? 6.231 6.467 14.780 1.00 95.06 91 ASN A O 1
ATOM 736 N N . LYS A 1 92 ? 5.623 4.822 13.397 1.00 92.62 92 LYS A N 1
ATOM 737 C CA . LYS A 1 92 ? 6.420 3.776 14.072 1.00 92.62 92 LYS A CA 1
ATOM 738 C C . LYS A 1 92 ? 7.855 3.692 13.545 1.00 92.62 92 LYS A C 1
ATOM 740 O O . LYS A 1 92 ? 8.670 2.992 14.141 1.00 92.62 92 LYS A O 1
ATOM 745 N N . ILE A 1 93 ? 8.135 4.335 12.412 1.00 87.94 93 ILE A N 1
ATOM 746 C CA . ILE A 1 93 ? 9.432 4.306 11.728 1.00 87.94 93 ILE A CA 1
ATOM 747 C C . ILE A 1 93 ? 10.216 5.600 11.988 1.00 87.94 93 ILE A C 1
ATOM 749 O O . ILE A 1 93 ? 11.440 5.541 12.112 1.00 87.94 93 ILE A O 1
ATOM 753 N N . ILE A 1 94 ? 9.516 6.741 12.037 1.00 79.25 94 ILE A N 1
ATOM 754 C CA . ILE A 1 94 ? 10.082 8.093 12.210 1.00 79.25 94 ILE A CA 1
ATOM 755 C C . ILE A 1 94 ? 10.253 8.446 13.689 1.00 79.25 94 ILE A C 1
ATOM 757 O O . ILE A 1 94 ? 9.342 8.123 14.481 1.00 79.25 94 ILE A O 1
#

Foldseek 3Di:
DPDDDDDDDDPDPLVLVLLVLLQVLLCVQPNDPVPDRPQCVVCVPHGDDSDGDLVSSVCLVVGDLVSLQVSQVVSVHHSVVSVVVSVVRVVVVD

Sequence (94 aa):
MGSLGALLAFTSRDDVDFFSHLEMHLRQEHPPLCGRDHMAYRSAYFPVKDVIDGDLCEQFPTLPLDLQRKIADELDRTPAEILKKLEEVRNKII

Radius of gyration: 13.51 Å; chains: 1; bounding box: 37×24×33 Å

pLDDT: mean 96.72, std 3.39, range [74.75, 98.69]